Protein AF-A0A9X2LLK6-F1 (afdb_monomer_lite)

Organism: NCBI:txid2720021

pLDDT: mean 88.06, std 17.2, range [37.53, 98.75]

Sequence (97 aa):
MGAGAEQAPWSQPVRAQACSLREQAARLRSSAEEVASLGAEGAALHKRMTAHADRAETAARSLERAADALARHEAVLAALDRRLEEGDSGPLRPRWR

Foldseek 3Di:
DDPPPPPPQPLVVLLVQLVVLQVQLVVLQVVLVVLCPVPPVSVVSSVVSNVSSVVSNVSSVVSNVVSVVSVVVVVVVVVVVVCVVVVNPDDPDDPDD

Radius of gyration: 22.01 Å; chains: 1; bounding box: 45×41×61 Å

Structure (mmCIF, N/CA/C/O backbone):
data_AF-A0A9X2LLK6-F1
#
_entry.id   AF-A0A9X2LLK6-F1
#
loop_
_atom_site.group_PDB
_atom_site.id
_atom_site.type_symbol
_atom_site.label_atom_id
_atom_site.label_alt_id
_atom_site.label_comp_id
_atom_site.label_asym_id
_atom_site.label_entity_id
_atom_site.label_seq_id
_atom_site.pdbx_PDB_ins_code
_atom_site.Cartn_x
_atom_site.Cartn_y
_atom_site.Cartn_z
_atom_site.occupancy
_atom_site.B_iso_or_equiv
_atom_site.auth_seq_id
_atom_site.auth_comp_id
_atom_site.auth_asym_id
_atom_site.auth_atom_id
_atom_site.pdbx_PDB_model_num
ATOM 1 N N . MET A 1 1 ? 24.655 23.680 -17.913 1.00 37.53 1 MET A N 1
ATOM 2 C CA . MET A 1 1 ? 24.311 22.276 -18.209 1.00 37.53 1 MET A CA 1
ATOM 3 C C . MET A 1 1 ? 24.303 21.530 -16.889 1.00 37.53 1 MET A C 1
ATOM 5 O O . MET A 1 1 ? 25.357 21.121 -16.427 1.00 37.53 1 MET A O 1
ATOM 9 N N . GLY A 1 2 ? 23.157 21.506 -16.206 1.00 38.25 2 GLY A N 1
ATOM 10 C CA . GLY A 1 2 ? 23.027 20.750 -14.964 1.00 38.25 2 GLY A CA 1
ATOM 11 C C . GLY A 1 2 ? 22.938 19.278 -15.327 1.00 38.25 2 GLY A C 1
ATOM 12 O O . GLY A 1 2 ? 22.019 18.906 -16.053 1.00 38.25 2 GLY A O 1
ATOM 13 N N . ALA A 1 3 ? 23.908 18.478 -14.885 1.00 40.75 3 ALA A N 1
ATOM 14 C CA . ALA A 1 3 ? 23.774 17.031 -14.866 1.00 40.75 3 ALA A CA 1
ATOM 15 C C . ALA A 1 3 ? 22.446 16.729 -14.165 1.00 40.75 3 ALA A C 1
ATOM 17 O O . ALA A 1 3 ? 22.247 17.139 -13.018 1.00 40.75 3 ALA A O 1
ATOM 18 N N . GLY A 1 4 ? 21.500 16.167 -14.919 1.00 40.69 4 GLY A N 1
ATOM 19 C CA . GLY A 1 4 ? 20.179 15.850 -14.408 1.00 40.69 4 GLY A CA 1
ATOM 20 C C . GLY A 1 4 ? 20.355 15.014 -13.154 1.00 40.69 4 GLY A C 1
ATOM 21 O O . GLY A 1 4 ? 21.127 14.060 -13.165 1.00 40.69 4 GLY A O 1
ATOM 22 N N . ALA A 1 5 ? 19.688 15.397 -12.066 1.00 44.97 5 ALA A N 1
ATOM 23 C CA . ALA A 1 5 ? 19.480 14.467 -10.974 1.00 44.97 5 ALA A CA 1
ATOM 24 C C . ALA A 1 5 ? 18.935 13.190 -11.618 1.00 44.97 5 ALA A C 1
ATOM 26 O O . ALA A 1 5 ? 17.867 13.251 -12.232 1.00 44.97 5 ALA A O 1
ATOM 27 N N . GLU A 1 6 ? 19.709 12.103 -11.583 1.00 59.38 6 GLU A N 1
ATOM 28 C CA . GLU A 1 6 ? 19.249 10.787 -12.011 1.00 59.38 6 GLU A CA 1
ATOM 29 C C . GLU A 1 6 ? 17.922 10.565 -11.292 1.00 59.38 6 GLU A C 1
ATOM 31 O O . GLU A 1 6 ? 17.875 10.442 -10.065 1.00 59.38 6 GLU A O 1
ATOM 36 N N . GLN A 1 7 ? 16.816 10.680 -12.030 1.00 69.75 7 GLN A N 1
ATOM 37 C CA . GLN A 1 7 ? 15.503 10.516 -11.436 1.00 69.75 7 GLN A CA 1
ATOM 38 C C . GLN A 1 7 ? 15.457 9.082 -10.937 1.00 69.75 7 GLN A C 1
ATOM 40 O O . GLN A 1 7 ? 15.638 8.145 -11.713 1.00 69.75 7 GLN A O 1
ATOM 45 N N . ALA A 1 8 ? 15.268 8.935 -9.626 1.00 77.62 8 ALA A N 1
ATOM 46 C CA . ALA A 1 8 ? 15.080 7.642 -8.998 1.00 77.62 8 ALA A CA 1
ATOM 47 C C . ALA A 1 8 ? 14.061 6.813 -9.805 1.00 77.62 8 ALA A C 1
ATOM 49 O O . ALA A 1 8 ? 13.076 7.392 -10.283 1.00 77.62 8 ALA A O 1
ATOM 50 N N . PRO A 1 9 ? 14.259 5.488 -9.948 1.00 91.69 9 PRO A N 1
ATOM 51 C CA . PRO A 1 9 ? 13.320 4.636 -10.670 1.00 91.69 9 PRO A CA 1
ATOM 52 C C . PRO A 1 9 ? 11.891 4.866 -10.169 1.00 91.69 9 PRO A C 1
ATOM 54 O O . PRO A 1 9 ? 11.663 4.910 -8.958 1.00 91.69 9 PRO A O 1
ATOM 57 N N . TRP A 1 10 ? 10.918 5.014 -11.068 1.00 93.19 10 TRP A N 1
ATOM 58 C CA . TRP A 1 10 ? 9.508 5.243 -10.725 1.00 93.19 10 TRP A CA 1
ATOM 59 C C . TRP A 1 10 ? 8.921 4.155 -9.812 1.00 93.19 10 TRP A C 1
ATOM 61 O O . TRP A 1 10 ? 8.020 4.423 -9.017 1.00 93.19 10 TRP A O 1
ATOM 71 N N . SER A 1 11 ? 9.448 2.934 -9.872 1.00 96.94 11 SER A N 1
ATOM 72 C CA . SER A 1 11 ? 9.107 1.820 -8.991 1.00 96.94 11 SER A CA 1
ATOM 73 C C . SER A 1 11 ? 9.463 2.083 -7.521 1.00 96.94 11 SER A C 1
ATOM 75 O O . SER A 1 11 ? 8.772 1.587 -6.624 1.00 96.94 11 SER A O 1
ATOM 77 N N . GLN A 1 12 ? 10.491 2.892 -7.245 1.00 97.06 12 GLN A N 1
ATOM 78 C CA . GLN A 1 12 ? 10.975 3.178 -5.894 1.00 97.06 12 GLN A CA 1
ATOM 79 C C . GLN A 1 12 ? 9.957 3.942 -5.026 1.00 97.06 12 GLN A C 1
ATOM 81 O O . GLN A 1 12 ? 9.622 3.428 -3.954 1.00 97.06 12 GLN A O 1
ATOM 86 N N . PRO A 1 13 ? 9.416 5.116 -5.422 1.00 97.38 13 PRO A N 1
ATOM 87 C CA . PRO A 1 13 ? 8.413 5.816 -4.617 1.00 97.38 13 PRO A CA 1
ATOM 88 C C . PRO A 1 13 ? 7.127 4.996 -4.440 1.00 97.38 13 PRO A C 1
ATOM 90 O O . PRO A 1 13 ? 6.514 5.044 -3.374 1.00 97.38 13 PRO A O 1
ATOM 93 N N . VAL A 1 14 ? 6.743 4.178 -5.428 1.00 97.94 14 VAL A N 1
ATOM 94 C CA . VAL A 1 14 ? 5.579 3.280 -5.312 1.00 97.94 14 VAL A CA 1
ATOM 95 C C . VAL A 1 14 ? 5.821 2.202 -4.252 1.00 97.94 14 VAL A C 1
ATOM 97 O O . VAL A 1 14 ? 4.949 1.945 -3.418 1.00 97.94 14 VAL A O 1
ATOM 100 N N . ARG A 1 15 ? 7.021 1.611 -4.225 1.00 98.25 15 ARG A N 1
ATOM 101 C CA . ARG A 1 15 ? 7.408 0.644 -3.191 1.00 98.25 15 ARG A CA 1
ATOM 102 C C . ARG A 1 15 ? 7.473 1.293 -1.807 1.00 98.25 15 ARG A C 1
ATOM 104 O O . ARG A 1 15 ? 6.976 0.712 -0.847 1.00 98.25 15 ARG A O 1
ATOM 111 N N . ALA A 1 16 ? 8.008 2.509 -1.707 1.00 98.06 16 ALA A N 1
ATOM 112 C CA . ALA A 1 16 ? 8.037 3.262 -0.454 1.00 98.06 16 ALA A CA 1
ATOM 113 C C . ALA A 1 16 ? 6.622 3.533 0.090 1.00 98.06 16 ALA A C 1
ATOM 115 O O . ALA A 1 16 ? 6.368 3.341 1.280 1.00 98.06 16 ALA A O 1
ATOM 116 N N . GLN A 1 17 ? 5.674 3.893 -0.782 1.00 98.44 17 GLN A N 1
ATOM 117 C CA . GLN A 1 17 ? 4.277 4.084 -0.391 1.00 98.44 17 GLN A CA 1
ATOM 118 C C . GLN A 1 17 ? 3.633 2.780 0.108 1.00 98.44 17 GLN A C 1
ATOM 120 O O . GLN A 1 17 ? 2.885 2.802 1.086 1.00 98.44 17 GLN A O 1
ATOM 125 N N . ALA A 1 18 ? 3.940 1.639 -0.518 1.00 98.62 18 ALA A N 1
ATOM 126 C CA . ALA A 1 18 ? 3.477 0.337 -0.043 1.00 98.62 18 ALA A CA 1
ATOM 127 C C . ALA A 1 18 ? 4.009 0.012 1.365 1.00 98.62 18 ALA A C 1
ATOM 129 O O . ALA A 1 18 ? 3.232 -0.392 2.231 1.00 98.62 18 ALA A O 1
ATOM 130 N N . CYS A 1 19 ? 5.301 0.256 1.618 1.00 98.62 19 CYS A N 1
ATOM 131 C CA . CYS A 1 19 ? 5.899 0.099 2.947 1.00 98.62 19 CYS A CA 1
ATOM 132 C C . CYS A 1 19 ? 5.209 0.993 3.985 1.00 98.62 19 CYS A C 1
ATOM 134 O O . CYS A 1 19 ? 4.800 0.506 5.038 1.00 98.62 19 CYS A O 1
ATOM 136 N N . SER A 1 20 ? 4.988 2.272 3.662 1.00 98.69 20 SER A N 1
ATOM 137 C CA . SER A 1 20 ? 4.295 3.200 4.563 1.00 98.69 20 SER A CA 1
ATOM 138 C C . SER A 1 20 ? 2.878 2.727 4.910 1.00 98.69 20 SER A C 1
ATOM 140 O O . SER A 1 20 ? 2.471 2.791 6.069 1.00 98.69 20 SER A O 1
ATOM 142 N N . LEU A 1 21 ? 2.125 2.193 3.942 1.00 98.75 21 LEU A N 1
ATOM 143 C CA . LEU A 1 21 ? 0.792 1.642 4.203 1.00 98.75 21 LEU A CA 1
ATOM 144 C C . LEU A 1 21 ? 0.826 0.415 5.123 1.00 98.75 21 LEU A C 1
ATOM 146 O O . LEU A 1 21 ? -0.054 0.287 5.974 1.00 98.75 21 LEU A O 1
ATOM 150 N N . ARG A 1 22 ? 1.832 -0.460 5.000 1.00 98.62 22 ARG A N 1
ATOM 151 C CA . ARG A 1 22 ? 2.016 -1.595 5.924 1.00 98.62 22 ARG A CA 1
ATOM 152 C C . ARG A 1 22 ? 2.310 -1.120 7.341 1.00 98.62 22 ARG A C 1
ATOM 154 O O . ARG A 1 22 ? 1.718 -1.621 8.293 1.00 98.62 22 ARG A O 1
ATOM 161 N N . GLU A 1 23 ? 3.179 -0.124 7.490 1.00 98.69 23 GLU A N 1
ATOM 162 C CA . GLU A 1 23 ? 3.467 0.476 8.795 1.00 98.69 23 GLU A CA 1
ATOM 163 C C . GLU A 1 23 ? 2.212 1.101 9.415 1.00 98.69 23 GLU A C 1
ATOM 165 O O . GLU A 1 23 ? 1.932 0.898 10.596 1.00 98.69 23 GLU A O 1
ATOM 170 N N . GLN A 1 24 ? 1.417 1.821 8.620 1.00 98.62 24 GLN A N 1
ATOM 171 C CA . GLN A 1 24 ? 0.141 2.382 9.067 1.00 98.62 24 GLN A CA 1
ATOM 172 C C . GLN A 1 24 ? -0.857 1.285 9.463 1.00 98.62 24 GLN A C 1
ATOM 174 O O . GLN A 1 24 ? -1.518 1.411 10.493 1.00 98.62 24 GLN A O 1
ATOM 179 N N . ALA A 1 25 ? -0.941 0.191 8.699 1.00 98.62 25 ALA A N 1
ATOM 180 C CA . ALA A 1 25 ? -1.774 -0.962 9.034 1.00 98.62 25 ALA A CA 1
ATOM 181 C C . ALA A 1 25 ? -1.345 -1.611 10.360 1.00 98.62 25 ALA A C 1
ATOM 183 O O . ALA A 1 25 ? -2.196 -1.924 11.192 1.00 98.62 25 ALA A O 1
ATOM 184 N N . ALA A 1 26 ? -0.038 -1.765 10.587 1.00 98.50 26 ALA A N 1
ATOM 185 C CA . ALA A 1 26 ? 0.505 -2.297 11.833 1.00 98.50 26 ALA A CA 1
ATOM 186 C C . ALA A 1 26 ? 0.174 -1.392 13.031 1.00 98.50 26 ALA A C 1
ATOM 188 O O . ALA A 1 26 ? -0.321 -1.879 14.046 1.00 98.50 26 ALA A O 1
ATOM 189 N N . ARG A 1 27 ? 0.355 -0.070 12.891 1.00 98.50 27 ARG A N 1
ATOM 190 C CA . ARG A 1 27 ? -0.022 0.907 13.929 1.00 98.50 27 ARG A CA 1
ATOM 191 C C . ARG A 1 27 ? -1.516 0.855 14.237 1.00 98.50 27 ARG A C 1
ATOM 193 O O . ARG A 1 27 ? -1.890 0.817 15.401 1.00 98.50 27 ARG A O 1
ATOM 200 N N . LEU A 1 28 ? -2.367 0.785 13.211 1.00 98.31 28 LEU A N 1
ATOM 201 C CA . LEU A 1 28 ? -3.816 0.656 13.392 1.00 98.31 28 LEU A CA 1
ATOM 202 C C . LEU A 1 28 ? -4.197 -0.613 14.155 1.00 98.31 28 LEU A C 1
ATOM 204 O O . LEU A 1 28 ? -5.103 -0.554 14.976 1.00 98.31 28 LEU A O 1
ATOM 208 N N . ARG A 1 29 ? -3.528 -1.743 13.900 1.00 98.19 29 ARG A N 1
ATOM 209 C CA . ARG A 1 29 ? -3.774 -2.995 14.632 1.00 98.19 29 ARG A CA 1
ATOM 210 C C . ARG A 1 29 ? -3.335 -2.890 16.088 1.00 98.19 29 ARG A C 1
ATOM 212 O O . ARG A 1 29 ? -4.138 -3.190 16.962 1.00 98.19 29 ARG A O 1
ATOM 219 N N . SER A 1 30 ? -2.132 -2.372 16.335 1.00 97.75 30 SER A N 1
ATOM 220 C CA . SER A 1 30 ? -1.628 -2.127 17.693 1.00 97.75 30 SER A CA 1
ATOM 221 C C . SER A 1 30 ? -2.585 -1.237 18.492 1.00 97.75 30 SER A C 1
ATOM 223 O O . SER A 1 30 ? -3.018 -1.600 19.577 1.00 97.75 30 SER A O 1
ATOM 225 N N . SER A 1 31 ? -2.996 -0.098 17.928 1.00 97.31 31 SER A N 1
ATOM 226 C CA . SER A 1 31 ? -3.930 0.805 18.605 1.00 97.31 31 SER A CA 1
ATOM 227 C C . SER A 1 31 ? -5.347 0.228 18.714 1.00 97.31 31 SER A C 1
ATOM 229 O O . SER A 1 31 ? -6.091 0.610 19.612 1.00 97.31 31 SER A O 1
ATOM 231 N N . ALA A 1 32 ? -5.753 -0.685 17.821 1.00 96.69 32 ALA A N 1
ATOM 232 C CA . ALA A 1 32 ? -7.043 -1.362 17.938 1.00 96.69 32 ALA A CA 1
ATOM 233 C C . ALA A 1 32 ? -7.080 -2.239 19.197 1.00 96.69 32 ALA A C 1
ATOM 235 O O . ALA A 1 32 ? -8.072 -2.217 19.925 1.00 96.69 32 ALA A O 1
ATOM 236 N N . GLU A 1 33 ? -6.002 -2.979 19.469 1.00 94.88 33 GLU A N 1
ATOM 237 C CA . GLU A 1 33 ? -5.881 -3.834 20.656 1.00 94.88 33 GLU A CA 1
ATOM 238 C C . GLU A 1 33 ? -6.013 -3.026 21.955 1.00 94.88 33 GLU A C 1
ATOM 240 O O . GLU A 1 33 ? -6.722 -3.445 22.869 1.00 94.88 33 GLU A O 1
ATOM 245 N N . GLU A 1 34 ? -5.428 -1.826 22.008 1.00 94.50 34 GLU A N 1
ATOM 246 C CA . GLU A 1 34 ? -5.529 -0.919 23.160 1.00 94.50 34 GLU A CA 1
ATOM 247 C C . GLU A 1 34 ? -6.983 -0.499 23.446 1.00 94.50 34 GLU A C 1
ATOM 249 O O . GLU A 1 34 ? -7.445 -0.549 24.591 1.00 94.50 34 GLU A O 1
ATOM 254 N N . VAL A 1 35 ? -7.741 -0.133 22.406 1.00 94.88 35 VAL A N 1
ATOM 255 C CA . VAL A 1 35 ? -9.119 0.371 22.562 1.00 94.88 35 VAL A CA 1
ATOM 256 C C . VAL A 1 35 ? -10.167 -0.728 22.741 1.00 94.88 35 VAL A C 1
ATOM 258 O O . VAL A 1 35 ? -11.283 -0.433 23.168 1.00 94.88 35 VAL A O 1
ATOM 261 N N . ALA A 1 36 ? -9.839 -1.993 22.460 1.00 89.12 36 ALA A N 1
ATOM 262 C CA . ALA A 1 36 ? -10.774 -3.117 22.584 1.00 89.12 36 ALA A CA 1
ATOM 263 C C . ALA A 1 36 ? -11.304 -3.302 24.019 1.00 89.12 36 ALA A C 1
ATOM 265 O O . ALA A 1 36 ? -12.411 -3.801 24.219 1.00 89.12 36 ALA A O 1
ATOM 266 N N . SER A 1 37 ? -10.529 -2.865 25.014 1.00 89.62 37 SER A N 1
ATOM 267 C CA . SER A 1 37 ? -10.868 -2.945 26.438 1.00 89.62 37 SER A CA 1
ATOM 268 C C . SER A 1 37 ? -11.865 -1.874 26.917 1.00 89.62 37 SER A C 1
ATOM 270 O O . SER A 1 37 ? -12.393 -1.983 28.022 1.00 89.62 37 SER A O 1
ATOM 272 N N . LEU A 1 38 ? -12.187 -0.870 26.090 1.00 93.44 38 LEU A N 1
ATOM 273 C CA . LEU A 1 38 ? -13.000 0.300 26.464 1.00 93.44 38 LEU A CA 1
ATOM 274 C C . LEU A 1 38 ? -14.520 0.065 26.333 1.00 93.44 38 LEU A C 1
ATOM 276 O O . LEU A 1 38 ? -15.289 0.976 26.023 1.00 93.44 38 LEU A O 1
ATOM 280 N N . GLY A 1 39 ? -14.975 -1.172 26.539 1.00 93.06 39 GLY A N 1
ATOM 281 C CA . GLY A 1 39 ? -16.391 -1.536 26.466 1.00 93.06 39 GLY A CA 1
ATOM 282 C C . GLY A 1 39 ? -16.972 -1.510 25.045 1.00 93.06 39 GLY A C 1
ATOM 283 O O . GLY A 1 39 ? -16.276 -1.749 24.059 1.00 93.06 39 GLY A O 1
ATOM 284 N N . ALA A 1 40 ? -18.281 -1.260 24.926 1.00 94.12 40 ALA A N 1
ATOM 285 C CA . ALA A 1 40 ? -19.011 -1.404 23.660 1.00 94.12 40 ALA A CA 1
ATOM 286 C C . ALA A 1 40 ? -18.547 -0.425 22.564 1.00 94.12 40 ALA A C 1
ATOM 288 O O . ALA A 1 40 ? -18.408 -0.811 21.401 1.00 94.12 40 ALA A O 1
ATOM 289 N N . GLU A 1 41 ? -18.266 0.827 22.931 1.00 94.81 41 GLU A N 1
ATOM 290 C CA . GLU A 1 41 ? -17.725 1.828 22.004 1.00 94.81 41 GLU A CA 1
ATOM 291 C C . GLU A 1 41 ? -16.300 1.465 21.565 1.00 94.81 41 GLU A C 1
ATOM 293 O O . GLU A 1 41 ? -15.985 1.539 20.374 1.00 94.81 41 GLU A O 1
ATOM 298 N N . GLY A 1 42 ? -15.478 0.972 22.499 1.00 96.94 42 GLY A N 1
ATOM 299 C CA . GLY A 1 42 ? -14.151 0.422 22.221 1.00 96.94 42 GLY A CA 1
ATOM 300 C C . GLY A 1 42 ? -14.183 -0.739 21.228 1.00 96.94 42 GLY A C 1
ATOM 301 O O . GLY A 1 42 ? -13.433 -0.744 20.254 1.00 96.94 42 GLY A O 1
ATOM 302 N N . ALA A 1 43 ? -15.119 -1.678 21.389 1.00 95.56 43 ALA A N 1
ATOM 303 C CA . ALA A 1 43 ? -15.301 -2.799 20.465 1.00 95.56 43 ALA A CA 1
ATOM 304 C C . ALA A 1 43 ? -15.716 -2.342 19.052 1.00 95.56 43 ALA A C 1
ATOM 306 O O . ALA A 1 43 ? -15.216 -2.860 18.044 1.00 95.56 43 ALA A O 1
ATOM 307 N N . ALA A 1 44 ? -16.607 -1.349 18.955 1.00 96.69 44 ALA A N 1
ATOM 308 C CA . ALA A 1 44 ? -17.005 -0.767 17.675 1.00 96.69 44 ALA A CA 1
ATOM 309 C C . ALA A 1 44 ? -15.836 -0.035 16.991 1.00 96.69 44 ALA A C 1
ATOM 311 O O . ALA A 1 44 ? -15.646 -0.166 15.775 1.00 96.69 44 ALA A O 1
ATOM 312 N N . LEU A 1 45 ? -15.030 0.700 17.763 1.00 97.69 45 LEU A N 1
ATOM 313 C CA . LEU A 1 45 ? -13.831 1.376 17.276 1.00 97.69 45 LEU A CA 1
ATOM 314 C C . LEU A 1 45 ? -12.758 0.374 16.827 1.00 97.69 45 LEU A C 1
ATOM 316 O O . LEU A 1 45 ? -12.280 0.492 15.698 1.00 97.69 45 LEU A O 1
ATOM 320 N N . HIS A 1 46 ? -12.466 -0.654 17.630 1.00 98.00 46 HIS A N 1
ATOM 321 C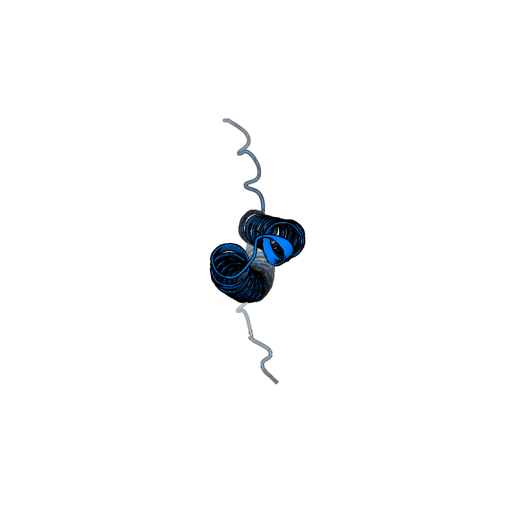 CA . HIS A 1 46 ? -11.570 -1.760 17.278 1.00 98.00 46 HIS A CA 1
ATOM 322 C C . HIS A 1 46 ? -11.953 -2.348 15.914 1.00 98.00 46 HIS A C 1
ATOM 324 O O . HIS A 1 46 ? -11.137 -2.371 14.995 1.00 98.00 46 HIS A O 1
ATOM 330 N N . LYS A 1 47 ? -13.232 -2.713 15.719 1.00 97.88 47 LYS A N 1
ATOM 331 C CA . LYS A 1 47 ? -13.720 -3.263 14.441 1.00 97.88 47 LYS A CA 1
ATOM 332 C C . LYS A 1 47 ? -13.437 -2.334 13.256 1.00 97.88 47 LYS A C 1
ATOM 334 O O . LYS A 1 47 ? -13.038 -2.798 12.186 1.00 97.88 47 LYS A O 1
ATOM 339 N N . ARG A 1 48 ? -13.646 -1.023 13.418 1.00 98.31 48 ARG A N 1
ATOM 340 C CA . ARG A 1 48 ? -13.352 -0.036 12.367 1.00 98.31 48 ARG A CA 1
ATOM 341 C C . ARG A 1 48 ? -11.855 0.042 12.083 1.00 98.31 48 ARG A C 1
ATOM 343 O O . ARG A 1 48 ? -11.478 0.044 10.913 1.0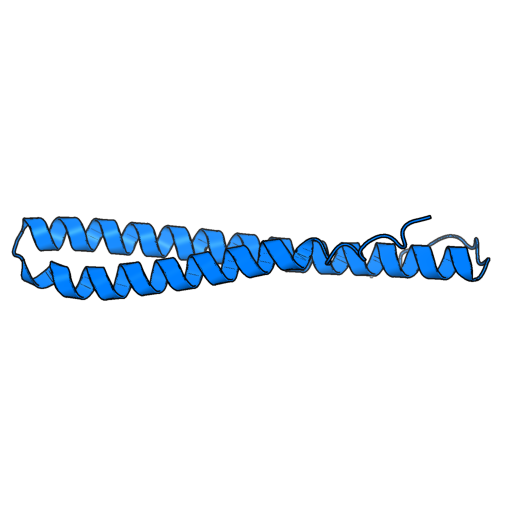0 98.31 48 ARG A O 1
ATOM 350 N N . MET A 1 49 ? -11.020 0.095 13.118 1.00 98.50 49 MET A N 1
ATOM 351 C CA . MET A 1 49 ? -9.563 0.192 12.993 1.00 98.50 49 MET A CA 1
ATOM 352 C C . MET A 1 49 ? -8.973 -1.031 12.292 1.00 98.50 49 MET A C 1
ATOM 354 O O . MET A 1 49 ? -8.232 -0.861 11.324 1.00 98.50 49 MET A O 1
ATOM 358 N N . THR A 1 50 ? -9.380 -2.246 12.673 1.00 98.38 50 THR A N 1
ATOM 359 C CA . THR A 1 50 ? -8.969 -3.481 11.986 1.00 98.38 50 THR A CA 1
ATOM 360 C C . THR A 1 50 ? -9.389 -3.460 10.514 1.00 98.38 50 THR A C 1
ATOM 362 O O . THR A 1 50 ? -8.573 -3.726 9.635 1.00 98.38 50 THR A O 1
ATOM 365 N N . ALA A 1 51 ? -10.619 -3.029 10.210 1.00 98.50 51 ALA A N 1
ATOM 366 C CA . ALA A 1 51 ? -11.078 -2.907 8.826 1.00 98.50 51 ALA A CA 1
ATOM 367 C C . ALA A 1 51 ? -10.288 -1.858 8.014 1.00 98.50 51 ALA A C 1
ATOM 369 O O . ALA A 1 51 ? -10.083 -2.033 6.812 1.00 98.50 51 ALA A O 1
ATOM 370 N N . HIS A 1 52 ? -9.841 -0.758 8.633 1.00 98.62 52 HIS A N 1
ATOM 371 C CA . HIS A 1 52 ? -8.942 0.202 7.980 1.00 98.62 52 HIS A CA 1
ATOM 372 C C . HIS A 1 52 ? -7.545 -0.390 7.753 1.00 98.62 52 HIS A C 1
ATOM 374 O O . HIS A 1 52 ? -6.991 -0.191 6.673 1.00 98.62 52 HIS A O 1
ATOM 380 N N . ALA A 1 53 ? -7.013 -1.154 8.710 1.00 98.69 53 ALA A N 1
ATOM 381 C CA . ALA A 1 53 ? -5.734 -1.840 8.557 1.00 98.69 53 ALA A CA 1
ATOM 382 C C . ALA A 1 53 ? -5.762 -2.844 7.392 1.00 98.69 53 ALA A C 1
ATOM 384 O O . ALA A 1 53 ? -4.846 -2.866 6.574 1.00 98.69 53 ALA A O 1
ATOM 385 N N . ASP A 1 54 ? -6.842 -3.615 7.247 1.00 98.62 54 ASP A N 1
ATOM 386 C CA . ASP A 1 54 ? -6.989 -4.585 6.152 1.00 98.62 54 ASP A CA 1
ATOM 387 C C . ASP A 1 54 ? -7.084 -3.915 4.775 1.00 98.62 54 ASP A C 1
ATOM 389 O O . ASP A 1 54 ? -6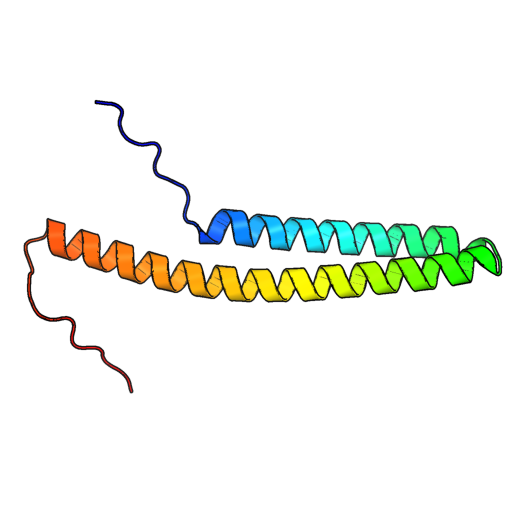.538 -4.415 3.782 1.00 98.62 54 ASP A O 1
ATOM 393 N N . ARG A 1 55 ? -7.743 -2.750 4.704 1.00 98.75 55 ARG A N 1
ATOM 394 C CA . ARG A 1 55 ? -7.760 -1.923 3.490 1.00 98.75 55 ARG A CA 1
ATOM 395 C C . ARG A 1 55 ? -6.369 -1.392 3.152 1.00 98.75 55 ARG A C 1
ATOM 397 O O . ARG A 1 55 ? -5.976 -1.474 1.990 1.00 98.75 55 ARG A O 1
ATOM 404 N N . ALA A 1 56 ? -5.629 -0.891 4.141 1.00 98.62 56 ALA A N 1
ATOM 405 C CA . ALA A 1 56 ? -4.264 -0.404 3.949 1.00 98.62 56 ALA A CA 1
ATOM 406 C C . ALA A 1 56 ? -3.325 -1.521 3.460 1.00 98.62 56 ALA A C 1
ATOM 408 O O . ALA A 1 56 ? -2.613 -1.325 2.480 1.00 98.62 56 ALA A O 1
ATOM 409 N N . GLU A 1 57 ? -3.406 -2.721 4.041 1.00 98.69 57 GLU A N 1
ATOM 410 C CA . GLU A 1 57 ? -2.633 -3.891 3.599 1.00 98.69 57 GLU A CA 1
ATOM 411 C C . GLU A 1 57 ? -2.997 -4.315 2.162 1.00 98.69 57 GLU A C 1
ATOM 413 O O . GLU A 1 57 ? -2.139 -4.652 1.346 1.00 98.69 57 GLU A O 1
ATOM 418 N N . THR A 1 58 ? -4.284 -4.273 1.809 1.00 98.75 58 THR A N 1
ATOM 419 C CA . THR A 1 58 ? -4.748 -4.591 0.447 1.00 98.75 58 THR A CA 1
ATOM 420 C C . THR A 1 58 ? -4.258 -3.570 -0.583 1.00 98.75 58 THR A C 1
ATOM 422 O O . THR A 1 58 ? -3.848 -3.949 -1.687 1.00 98.75 58 THR A O 1
ATOM 425 N N . ALA A 1 59 ? -4.256 -2.287 -0.221 1.00 98.62 59 ALA A N 1
ATOM 426 C CA . ALA A 1 59 ? -3.679 -1.229 -1.038 1.00 98.62 59 ALA A CA 1
ATOM 427 C C . ALA A 1 59 ? -2.155 -1.396 -1.174 1.00 98.62 59 ALA A C 1
ATOM 429 O O . ALA A 1 59 ? -1.651 -1.356 -2.295 1.00 98.62 59 ALA A O 1
ATOM 430 N N . ALA A 1 60 ? -1.440 -1.693 -0.083 1.00 98.69 60 ALA A N 1
ATOM 431 C CA . ALA A 1 60 ? -0.000 -1.954 -0.094 1.00 98.69 60 ALA A CA 1
ATOM 432 C C . ALA A 1 60 ? 0.373 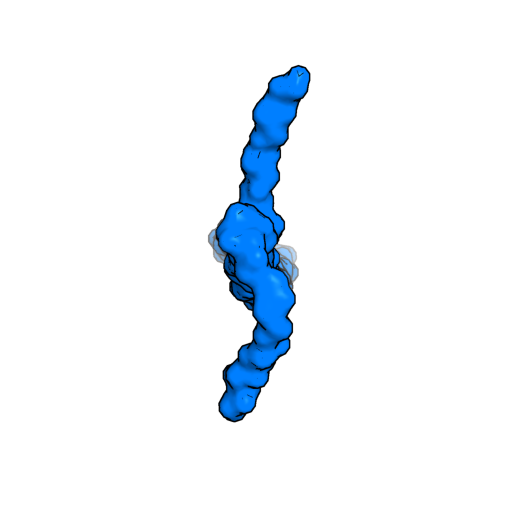-3.091 -1.057 1.00 98.69 60 ALA A C 1
ATOM 434 O O . ALA A 1 60 ? 1.202 -2.894 -1.941 1.00 98.69 60 ALA A O 1
ATOM 435 N N . ARG A 1 61 ? -0.314 -4.240 -0.983 1.00 98.75 61 ARG A N 1
ATOM 436 C CA . ARG A 1 61 ? -0.108 -5.364 -1.920 1.00 98.75 61 ARG A CA 1
ATOM 437 C C . ARG A 1 61 ? -0.356 -4.984 -3.379 1.00 98.75 61 ARG A C 1
ATOM 439 O O . ARG A 1 61 ? 0.281 -5.510 -4.290 1.00 98.75 61 ARG A O 1
ATOM 446 N N . SER A 1 62 ? -1.312 -4.095 -3.630 1.00 98.62 62 SER A N 1
ATOM 447 C CA . SER A 1 62 ? -1.594 -3.623 -4.988 1.00 98.62 62 SER A CA 1
ATOM 448 C C . SER A 1 62 ? -0.489 -2.702 -5.502 1.00 98.62 62 SER A C 1
ATOM 450 O O . SER A 1 62 ? -0.074 -2.851 -6.650 1.00 98.62 62 SER A O 1
ATOM 452 N N . LEU A 1 63 ? 0.044 -1.830 -4.643 1.00 98.56 63 LEU A N 1
ATOM 453 C CA . LEU A 1 63 ? 1.200 -0.993 -4.958 1.00 98.56 63 LEU A CA 1
ATOM 454 C C . LEU A 1 63 ? 2.479 -1.814 -5.149 1.00 98.56 63 LEU A C 1
ATOM 456 O O . LEU A 1 63 ? 3.236 -1.516 -6.061 1.00 98.56 63 LEU A O 1
ATOM 460 N N . GLU A 1 64 ? 2.704 -2.878 -4.377 1.00 98.56 64 GLU A N 1
ATOM 461 C CA . GLU A 1 64 ? 3.843 -3.791 -4.579 1.00 98.56 64 GLU A CA 1
ATOM 462 C C . GLU A 1 64 ? 3.819 -4.418 -5.975 1.00 98.56 64 GLU A C 1
ATOM 464 O O . GLU A 1 64 ? 4.805 -4.341 -6.706 1.00 98.56 64 GLU A O 1
ATOM 469 N N . ARG A 1 65 ? 2.663 -4.947 -6.397 1.00 98.56 65 ARG A N 1
ATOM 470 C CA . ARG A 1 65 ? 2.497 -5.490 -7.755 1.00 98.56 65 ARG A CA 1
ATOM 471 C C . ARG A 1 65 ? 2.720 -4.433 -8.836 1.00 98.56 65 ARG A C 1
ATOM 473 O O . ARG A 1 65 ? 3.295 -4.742 -9.879 1.00 98.56 65 ARG A O 1
ATOM 480 N N . ALA A 1 66 ? 2.268 -3.202 -8.596 1.00 98.31 66 ALA A N 1
ATOM 481 C CA . ALA A 1 66 ? 2.503 -2.086 -9.505 1.00 98.31 66 ALA A CA 1
ATOM 482 C C . ALA A 1 66 ? 3.994 -1.712 -9.567 1.00 98.31 66 ALA A C 1
ATOM 484 O O . ALA A 1 66 ? 4.528 -1.544 -10.659 1.00 98.31 66 ALA A O 1
ATOM 485 N N . ALA A 1 67 ? 4.686 -1.659 -8.426 1.00 98.00 67 ALA A N 1
ATOM 486 C CA . ALA A 1 67 ? 6.121 -1.399 -8.350 1.00 98.00 67 ALA A CA 1
ATOM 487 C C . ALA A 1 67 ? 6.935 -2.484 -9.071 1.00 98.00 67 ALA A C 1
ATOM 489 O O . ALA A 1 67 ? 7.875 -2.162 -9.792 1.00 98.00 67 ALA A O 1
ATOM 490 N N . ASP A 1 68 ? 6.552 -3.757 -8.944 1.00 98.19 68 ASP A N 1
ATOM 491 C CA . ASP A 1 68 ? 7.190 -4.857 -9.675 1.00 98.19 68 ASP A CA 1
ATOM 492 C C . ASP A 1 68 ? 6.990 -4.729 -11.193 1.00 98.19 68 ASP A C 1
ATOM 494 O O . ASP A 1 68 ? 7.897 -5.018 -11.975 1.00 98.19 68 ASP A O 1
ATOM 498 N N . ALA A 1 69 ? 5.802 -4.303 -11.635 1.00 98.12 69 ALA A N 1
ATOM 499 C CA . ALA A 1 69 ? 5.529 -4.054 -13.048 1.00 98.12 69 ALA A CA 1
ATOM 500 C C . ALA A 1 69 ? 6.328 -2.858 -13.589 1.00 98.12 69 ALA A C 1
ATOM 502 O O . ALA A 1 69 ? 6.898 -2.959 -14.676 1.00 98.12 69 ALA A O 1
ATOM 503 N N . LEU A 1 70 ? 6.417 -1.773 -12.815 1.00 97.44 70 LEU A N 1
ATOM 504 C CA . LEU A 1 70 ? 7.231 -0.602 -13.143 1.00 97.44 70 LEU A CA 1
ATOM 505 C C . LEU A 1 70 ? 8.710 -0.968 -13.262 1.00 97.44 70 LEU A C 1
ATOM 507 O O . LEU A 1 70 ? 9.318 -0.645 -14.274 1.00 97.44 70 LEU A O 1
ATOM 511 N N . ALA A 1 71 ? 9.255 -1.739 -12.318 1.00 97.06 71 ALA A N 1
ATOM 512 C CA . ALA A 1 71 ? 10.657 -2.156 -12.351 1.00 97.06 71 ALA A CA 1
ATOM 513 C C . ALA A 1 71 ? 11.000 -2.974 -13.607 1.00 97.06 71 ALA A C 1
ATOM 515 O O . ALA A 1 71 ? 12.066 -2.813 -14.201 1.00 97.06 71 ALA A O 1
ATOM 516 N N . ARG A 1 72 ? 10.076 -3.830 -14.066 1.00 96.81 72 ARG A N 1
ATOM 517 C CA . ARG A 1 72 ? 10.244 -4.551 -15.338 1.00 96.81 72 ARG A CA 1
ATOM 518 C C . ARG A 1 72 ? 10.243 -3.607 -16.540 1.00 96.81 72 ARG A C 1
ATOM 520 O O . ARG A 1 72 ? 11.020 -3.818 -17.464 1.00 96.81 72 ARG A O 1
ATOM 527 N N . HIS A 1 73 ? 9.379 -2.594 -16.542 1.00 96.00 73 HIS A N 1
ATOM 528 C CA . HIS A 1 73 ? 9.325 -1.614 -17.625 1.00 96.00 73 HIS A CA 1
ATOM 529 C C . HIS A 1 73 ? 10.584 -0.737 -17.657 1.00 96.00 73 HIS A C 1
ATOM 531 O O . HIS A 1 73 ? 11.185 -0.568 -18.713 1.00 96.00 73 HIS A O 1
ATOM 537 N N . GLU A 1 74 ? 11.036 -0.273 -16.495 1.00 95.88 74 GLU A N 1
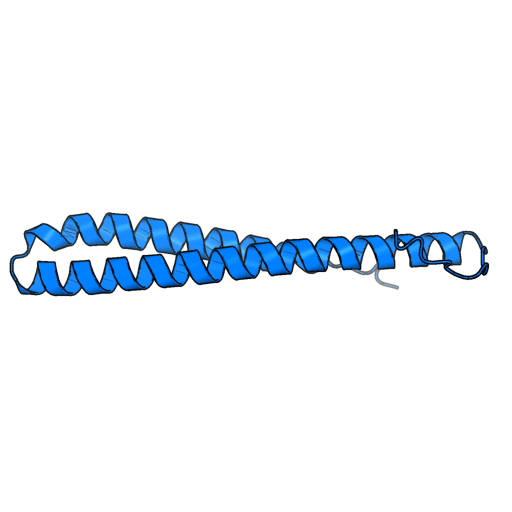ATOM 538 C CA . GLU A 1 74 ? 12.289 0.469 -16.318 1.00 95.88 74 GLU A CA 1
ATOM 539 C C . GLU A 1 74 ? 13.490 -0.311 -16.855 1.00 95.88 74 GLU A C 1
ATOM 541 O O . GLU A 1 74 ? 14.315 0.248 -17.571 1.00 95.88 74 GLU A O 1
ATOM 546 N N . ALA A 1 75 ? 13.561 -1.621 -16.597 1.00 95.19 75 ALA A N 1
ATOM 547 C CA . ALA A 1 75 ? 14.624 -2.469 -17.132 1.00 95.19 75 ALA A CA 1
ATOM 548 C C . ALA A 1 75 ? 14.607 -2.563 -18.670 1.00 95.19 75 ALA A C 1
ATOM 550 O O . ALA A 1 75 ? 15.670 -2.630 -19.290 1.00 95.19 75 ALA A O 1
ATOM 551 N N . VAL A 1 76 ? 13.422 -2.562 -19.293 1.00 96.06 76 VAL A N 1
ATOM 552 C CA . VAL A 1 76 ? 13.286 -2.535 -20.759 1.00 96.06 76 VAL A CA 1
ATOM 553 C C . VAL A 1 76 ? 13.753 -1.194 -21.319 1.00 96.06 76 VAL A C 1
ATOM 555 O O . VAL A 1 76 ? 14.504 -1.190 -22.291 1.00 96.06 76 VAL A O 1
ATOM 558 N N . LEU A 1 77 ? 13.354 -0.079 -20.702 1.00 92.81 77 LEU A N 1
ATOM 559 C CA . LEU A 1 77 ? 13.789 1.258 -21.115 1.00 92.81 77 LEU A CA 1
ATOM 560 C C . LEU A 1 77 ? 15.310 1.410 -20.990 1.00 92.81 77 LEU A C 1
ATOM 562 O O . LEU A 1 77 ? 15.966 1.742 -21.968 1.00 92.81 77 LEU A O 1
ATOM 566 N N . ALA A 1 78 ? 15.889 1.017 -19.854 1.00 91.50 78 ALA A N 1
ATOM 567 C CA . ALA A 1 78 ? 17.338 1.047 -19.661 1.00 91.50 78 ALA A CA 1
ATOM 568 C C . ALA A 1 78 ? 18.092 0.156 -20.668 1.00 91.50 78 ALA A C 1
ATOM 570 O O . ALA A 1 78 ? 19.197 0.480 -21.097 1.00 91.50 78 ALA A O 1
ATOM 571 N N . ALA A 1 79 ? 17.519 -0.986 -21.065 1.00 92.62 79 ALA A N 1
ATOM 572 C CA . ALA A 1 79 ? 18.110 -1.830 -22.102 1.00 92.62 79 ALA A CA 1
ATOM 573 C C . ALA A 1 79 ? 18.026 -1.197 -23.500 1.00 92.62 79 ALA A C 1
ATOM 575 O O . ALA A 1 79 ? 18.943 -1.385 -24.296 1.00 92.62 79 ALA A O 1
ATOM 576 N N . LEU A 1 80 ? 16.947 -0.470 -23.798 1.00 91.38 80 LEU A N 1
ATOM 577 C CA . LEU A 1 80 ? 16.795 0.274 -25.046 1.00 91.38 80 LEU A CA 1
ATOM 578 C C . LEU A 1 80 ? 17.795 1.426 -25.137 1.00 91.38 80 LEU A C 1
ATOM 580 O O . LEU A 1 80 ? 18.466 1.541 -26.160 1.00 91.38 80 LEU A O 1
ATOM 584 N N . ASP A 1 81 ? 17.939 2.206 -24.066 1.00 89.56 81 ASP A N 1
ATOM 585 C CA . ASP A 1 81 ? 18.878 3.329 -24.009 1.00 89.56 81 ASP A CA 1
ATOM 586 C C . ASP A 1 81 ? 20.318 2.859 -24.254 1.00 89.56 81 ASP A C 1
ATOM 588 O O . ASP A 1 81 ? 20.996 3.394 -25.129 1.00 89.56 81 ASP A O 1
ATOM 592 N N . ARG A 1 82 ? 20.750 1.763 -23.609 1.00 87.81 82 ARG A N 1
ATOM 593 C CA . ARG A 1 82 ? 22.082 1.175 -23.856 1.00 87.81 82 ARG A CA 1
ATOM 594 C C . ARG A 1 82 ? 22.308 0.774 -25.315 1.00 87.81 82 ARG A C 1
ATOM 596 O O . ARG A 1 82 ? 23.378 1.017 -25.858 1.00 87.81 82 ARG A O 1
ATOM 603 N N . ARG A 1 83 ? 21.309 0.185 -25.982 1.00 86.19 83 ARG A N 1
ATOM 604 C CA . ARG A 1 83 ? 21.442 -0.197 -27.402 1.00 86.19 83 ARG A CA 1
ATOM 605 C C . ARG A 1 83 ? 21.554 1.016 -28.321 1.00 86.19 83 ARG A C 1
ATOM 607 O O . ARG A 1 83 ? 22.269 0.956 -29.319 1.00 86.19 83 ARG A O 1
ATOM 614 N N . LEU A 1 84 ? 20.848 2.099 -27.994 1.00 86.06 84 LEU A N 1
ATOM 615 C CA . LEU A 1 84 ? 20.954 3.362 -28.723 1.00 86.06 84 LEU A CA 1
ATOM 616 C C . LEU A 1 84 ? 22.350 3.975 -28.568 1.00 86.06 84 LEU A C 1
ATOM 618 O O . LEU A 1 84 ? 22.914 4.434 -29.559 1.00 86.06 84 LEU A O 1
ATOM 62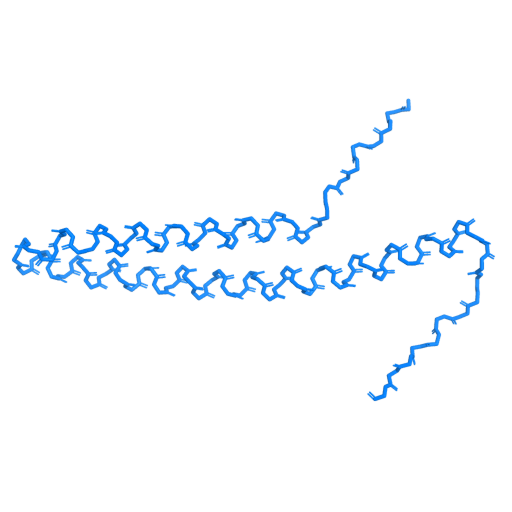2 N N . GLU A 1 85 ? 22.925 3.929 -27.366 1.00 83.38 85 GLU A N 1
ATOM 623 C CA . GLU A 1 85 ? 24.302 4.373 -27.106 1.00 83.38 85 GLU A CA 1
ATOM 624 C C . GLU A 1 85 ? 25.344 3.516 -27.844 1.00 83.38 85 GLU A C 1
ATOM 626 O O . GLU A 1 85 ? 26.329 4.042 -28.360 1.00 83.38 85 GLU A O 1
ATOM 631 N N . GLU A 1 86 ? 25.106 2.208 -27.960 1.00 83.19 86 GLU A N 1
ATOM 632 C CA . GLU A 1 86 ? 25.975 1.258 -28.670 1.00 83.19 86 GLU A CA 1
ATOM 633 C C . GLU A 1 86 ? 25.829 1.313 -30.209 1.00 83.19 86 GLU A C 1
ATOM 635 O O . GLU A 1 86 ? 26.581 0.651 -30.926 1.00 83.19 86 GLU A O 1
ATOM 640 N N . GLY A 1 87 ? 24.886 2.101 -30.744 1.00 69.56 87 GLY A N 1
ATOM 641 C CA . GLY A 1 87 ? 24.641 2.232 -32.186 1.00 69.56 87 GLY A CA 1
ATOM 642 C C . GLY A 1 87 ? 23.962 1.017 -32.839 1.00 69.56 87 GLY A C 1
ATOM 643 O O . GLY A 1 87 ? 23.873 0.946 -34.069 1.00 69.56 87 GLY A O 1
ATOM 644 N N . ASP A 1 88 ? 23.454 0.068 -32.045 1.00 64.81 88 ASP A N 1
ATOM 645 C CA . ASP A 1 88 ? 22.789 -1.144 -32.527 1.00 64.81 88 ASP A CA 1
ATOM 646 C C . ASP A 1 88 ? 21.285 -0.906 -32.746 1.00 64.81 88 ASP A C 1
ATOM 648 O O . ASP A 1 88 ? 20.446 -1.049 -31.855 1.00 64.81 88 ASP A O 1
ATOM 652 N N . SER A 1 89 ? 20.929 -0.556 -33.982 1.00 59.62 89 SER A N 1
ATOM 653 C CA . SER A 1 89 ? 19.555 -0.277 -34.428 1.00 59.62 89 SER A CA 1
ATOM 654 C C . SER A 1 89 ? 18.800 -1.522 -34.938 1.00 59.62 89 SER A C 1
ATOM 656 O O . SER A 1 89 ? 17.795 -1.409 -35.643 1.00 59.62 89 SER A O 1
ATOM 658 N N . GLY A 1 90 ? 19.246 -2.735 -34.583 1.00 60.19 90 GLY A N 1
ATOM 659 C CA . GLY A 1 90 ? 18.574 -3.981 -34.969 1.00 60.19 90 GLY A CA 1
ATOM 660 C C . GLY A 1 90 ? 17.188 -4.165 -34.311 1.00 60.19 90 GLY A C 1
ATOM 661 O O . GLY A 1 90 ? 17.008 -3.813 -33.138 1.00 60.19 90 GLY A O 1
ATOM 662 N N . PRO A 1 91 ? 16.191 -4.754 -35.004 1.00 56.03 91 PRO A N 1
ATOM 663 C CA . PRO A 1 91 ? 14.824 -4.859 -34.494 1.00 56.03 91 PRO A CA 1
ATOM 664 C C . PRO A 1 91 ? 14.735 -5.711 -33.220 1.00 56.03 91 PRO A C 1
ATOM 666 O O . PRO A 1 91 ? 15.257 -6.826 -33.163 1.00 56.03 91 PRO A O 1
ATOM 669 N N . LEU A 1 92 ? 14.006 -5.208 -32.214 1.00 61.84 92 LEU A N 1
ATOM 670 C CA . LEU A 1 92 ? 13.586 -5.979 -31.041 1.00 61.84 92 LEU A CA 1
ATOM 671 C C . LEU A 1 92 ? 12.721 -7.153 -31.513 1.00 61.84 92 LEU A C 1
ATOM 673 O O . LEU A 1 92 ? 11.542 -6.977 -31.810 1.00 61.84 92 LEU A O 1
ATOM 677 N N . ARG A 1 93 ? 13.283 -8.361 -31.597 1.00 56.28 93 ARG A N 1
ATOM 678 C CA . ARG A 1 93 ? 12.470 -9.572 -31.737 1.00 56.28 93 ARG A CA 1
ATOM 679 C C . ARG A 1 93 ? 12.029 -10.009 -30.346 1.00 56.28 93 ARG A C 1
ATOM 681 O O . ARG A 1 93 ? 12.863 -10.526 -29.599 1.00 56.28 93 ARG A O 1
ATOM 688 N N . PRO A 1 94 ? 10.754 -9.830 -29.971 1.00 53.41 94 PRO A N 1
ATOM 689 C CA . PRO A 1 94 ? 10.306 -10.338 -28.695 1.00 53.41 94 PRO A CA 1
ATOM 690 C C . PRO A 1 94 ? 10.314 -11.870 -28.745 1.00 53.41 94 PRO A C 1
ATOM 692 O O . PRO A 1 94 ? 9.681 -12.491 -29.598 1.00 53.41 94 PRO A O 1
ATOM 695 N N . ARG A 1 95 ? 11.057 -12.490 -27.827 1.00 53.19 95 ARG A N 1
ATOM 696 C CA . ARG A 1 95 ? 10.980 -13.928 -27.561 1.00 53.19 95 ARG A CA 1
ATOM 697 C C . ARG A 1 95 ? 9.843 -14.177 -26.575 1.00 53.19 95 ARG A C 1
ATOM 699 O O . ARG A 1 95 ? 10.091 -14.421 -25.400 1.00 53.19 95 ARG A O 1
ATOM 706 N N . TRP A 1 96 ? 8.603 -14.095 -27.042 1.00 56.66 96 TRP A N 1
ATOM 707 C CA . TRP A 1 96 ? 7.496 -14.705 -26.309 1.00 56.66 96 TRP A CA 1
ATOM 708 C C . TRP A 1 96 ? 7.549 -16.218 -26.571 1.00 56.66 96 TRP A C 1
ATOM 710 O O . TRP A 1 96 ? 7.549 -16.643 -27.728 1.00 56.66 96 TRP A O 1
ATOM 720 N N . ARG A 1 97 ? 7.690 -17.006 -25.502 1.00 50.53 97 ARG A N 1
ATOM 721 C CA . ARG A 1 97 ? 7.392 -18.443 -25.464 1.00 50.53 97 ARG A CA 1
ATOM 722 C C . ARG A 1 97 ? 6.079 -18.630 -24.727 1.00 50.53 97 ARG A C 1
ATOM 724 O O . ARG A 1 97 ? 5.862 -17.855 -23.770 1.00 50.53 97 ARG A O 1
#

Secondary structure (DSSP, 8-state):
------PPPTHHHHHHHHHHHHHHHHHHHHHHHHHTTSHHHHHHHHHHHHHHHHHHHHHHHHHHHHHHHHHHHHHHHHHHHHHHHTT----------